Protein AF-A0A5B8MYB4-F1 (afdb_monomer_lite)

Sequence (82 aa):
MEGEHRKYLQETVVPVVAEGMEKLMYDIVKERKRVLEGVDWENGYLPDDWKKIETVKWLGEYLLSTRKKEQGEQQAFSPPKV

Secondary structure (DSSP, 8-state):
-HHHHHHHHHHHTHHHHHHHHHHHHHHHHHHHHHHHTTTT-BTTB--TT-----HHHHHHHHHHHHHHHHHHHHHHT-----

Radius of gyration: 19.35 Å; chains: 1; bounding box: 41×37×59 Å

Foldseek 3Di:
DVVVVVVVCVPPPVVQLVVLVVVLVVVQVVVVVCVVVCVQPDPNHHDPPDDHDPSVVSSVVSSVVVVVVVVVVVVVPDDDDD

pLDDT: mean 86.68, std 14.61, range [47.66, 98.25]

Organism: NCBI:txid1764295

Structure (mmCIF, N/CA/C/O backbone):
data_AF-A0A5B8MYB4-F1
#
_entry.id   AF-A0A5B8MYB4-F1
#
loop_
_atom_site.group_PDB
_atom_site.id
_atom_site.type_symbol
_atom_site.label_atom_id
_atom_site.label_alt_id
_atom_site.label_comp_id
_atom_site.label_asym_id
_atom_site.label_entity_id
_atom_site.label_seq_id
_atom_site.pdbx_PDB_ins_code
_atom_site.Cartn_x
_atom_site.Cartn_y
_atom_site.Cartn_z
_atom_site.occupancy
_atom_site.B_iso_or_equiv
_atom_site.auth_seq_id
_atom_site.auth_comp_id
_atom_site.auth_asym_id
_atom_site.auth_atom_id
_atom_site.pdbx_PDB_model_num
ATOM 1 N N . MET A 1 1 ? -24.524 14.832 19.030 1.00 55.16 1 MET A N 1
ATOM 2 C CA . MET A 1 1 ? -24.464 13.693 18.089 1.00 55.16 1 MET A CA 1
ATOM 3 C C . MET A 1 1 ? -23.215 13.705 17.202 1.00 55.16 1 MET A C 1
ATOM 5 O O . MET A 1 1 ? -22.574 12.671 17.133 1.00 55.16 1 MET A O 1
ATOM 9 N N . GLU A 1 2 ? -22.779 14.819 16.590 1.00 57.94 2 GLU A N 1
ATOM 10 C CA . GLU A 1 2 ? -21.543 14.827 15.758 1.00 57.94 2 GLU A CA 1
ATOM 11 C C . GLU A 1 2 ? -20.256 14.392 16.491 1.00 57.94 2 GLU A C 1
ATOM 13 O O . GLU A 1 2 ? -19.390 13.747 15.901 1.00 57.94 2 GLU A O 1
ATOM 18 N N . GLY A 1 3 ? -20.132 14.695 17.788 1.00 73.44 3 GLY A N 1
ATOM 19 C CA . GLY A 1 3 ? -18.946 14.337 18.574 1.00 73.44 3 GLY A CA 1
ATOM 20 C C . GLY A 1 3 ? -18.764 12.833 18.814 1.00 73.44 3 GLY A C 1
ATOM 21 O O . GLY A 1 3 ? -17.631 12.3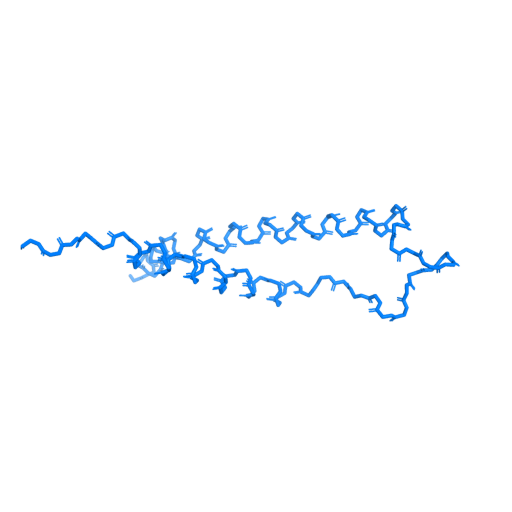68 18.903 1.00 73.44 3 GLY A O 1
ATOM 22 N N . GLU A 1 4 ? -19.852 12.061 18.881 1.00 83.31 4 GLU A N 1
ATOM 23 C CA . GLU A 1 4 ? -19.801 10.630 19.221 1.00 83.31 4 GLU A CA 1
ATOM 24 C C . GLU A 1 4 ? -19.327 9.782 18.040 1.00 83.31 4 GLU A C 1
ATOM 26 O O . GLU A 1 4 ? -18.447 8.941 18.208 1.00 83.31 4 GLU A O 1
ATOM 31 N N . HIS A 1 5 ? -19.818 10.059 16.826 1.00 89.31 5 HIS A N 1
ATOM 32 C CA . HIS A 1 5 ? -19.357 9.369 15.616 1.00 89.31 5 HIS A CA 1
ATOM 33 C C . HIS A 1 5 ? -17.887 9.668 15.319 1.00 89.31 5 HIS A C 1
ATOM 35 O O . HIS A 1 5 ? -17.121 8.762 14.993 1.00 89.31 5 HIS A O 1
ATOM 41 N N . ARG A 1 6 ? -17.471 10.933 15.468 1.00 89.56 6 ARG A N 1
ATOM 42 C CA . ARG A 1 6 ? -16.071 11.317 15.272 1.00 89.56 6 ARG A CA 1
ATOM 43 C C . ARG A 1 6 ? -15.166 10.613 16.274 1.00 89.56 6 ARG A C 1
ATOM 45 O O . ARG A 1 6 ? -14.158 10.055 15.860 1.00 89.56 6 ARG A O 1
ATOM 52 N N . LYS A 1 7 ? -15.535 10.608 17.558 1.00 90.94 7 LYS A N 1
ATOM 53 C CA . LYS A 1 7 ? -14.775 9.924 18.611 1.00 90.94 7 LYS A CA 1
ATOM 54 C C . LYS A 1 7 ? -14.663 8.425 18.333 1.00 90.94 7 LYS A C 1
ATOM 56 O O . LYS A 1 7 ? -13.557 7.899 18.349 1.00 90.94 7 LYS A O 1
ATOM 61 N N . TYR A 1 8 ? -15.774 7.777 17.985 1.00 89.75 8 TYR A N 1
ATOM 62 C CA . TYR A 1 8 ? -15.782 6.362 17.621 1.00 89.75 8 TYR A CA 1
ATOM 63 C C . TYR A 1 8 ? -14.811 6.065 16.472 1.00 89.75 8 TYR A C 1
ATOM 65 O O . TYR A 1 8 ? -13.968 5.181 16.596 1.00 89.75 8 TYR A O 1
ATOM 73 N N . LEU A 1 9 ? -14.864 6.830 15.377 1.00 89.06 9 LEU A N 1
ATOM 74 C CA . LEU A 1 9 ? -13.952 6.643 14.245 1.00 89.06 9 LEU A CA 1
ATOM 75 C C . LEU A 1 9 ? -12.492 6.921 14.622 1.00 89.06 9 LEU A C 1
ATOM 77 O O . LEU A 1 9 ? -11.608 6.179 14.197 1.00 89.06 9 LEU A O 1
ATOM 81 N N . GLN A 1 10 ? -12.246 7.959 15.426 1.00 91.62 10 GLN A N 1
ATOM 82 C CA . GLN A 1 10 ? -10.916 8.341 15.905 1.00 91.62 10 GLN A CA 1
ATOM 83 C C . GLN A 1 10 ? -10.256 7.217 16.714 1.00 91.62 10 GLN A C 1
ATOM 85 O O . GLN A 1 10 ? -9.051 7.019 16.609 1.00 91.62 10 GLN A O 1
ATOM 90 N N . GLU A 1 11 ? -11.041 6.495 17.511 1.00 89.88 11 GLU A N 1
ATOM 91 C CA . GLU A 1 11 ? -10.561 5.420 18.381 1.00 89.88 11 GLU A CA 1
ATOM 92 C C . GLU A 1 11 ? -10.453 4.074 17.653 1.00 89.88 11 GLU A C 1
ATOM 94 O O . GLU A 1 11 ? -9.606 3.260 18.007 1.00 89.88 11 GLU A O 1
ATOM 99 N N . THR A 1 12 ? -11.289 3.830 16.637 1.00 85.69 12 THR A N 1
ATOM 100 C CA . THR A 1 12 ? -11.420 2.493 16.028 1.00 85.69 12 THR A CA 1
ATOM 101 C C . THR A 1 12 ? -10.774 2.354 14.654 1.00 85.69 12 THR A C 1
ATOM 103 O O . THR A 1 12 ? -10.159 1.331 14.375 1.00 85.69 12 THR A O 1
ATOM 106 N N . VAL A 1 13 ? -10.915 3.350 13.775 1.00 88.56 13 VAL A N 1
ATOM 107 C CA . VAL A 1 13 ? -10.580 3.208 12.345 1.00 88.56 13 VAL A CA 1
ATOM 108 C C . VAL A 1 13 ? -9.449 4.140 11.928 1.00 88.56 13 VAL A C 1
ATOM 110 O O . VAL A 1 13 ? -8.568 3.744 11.169 1.00 88.56 13 VAL A O 1
ATOM 113 N N . VAL A 1 14 ? -9.450 5.380 12.418 1.00 92.81 14 VAL A N 1
ATOM 114 C CA . VAL A 1 14 ? -8.469 6.399 12.021 1.00 92.81 14 VAL A CA 1
ATOM 115 C C . VAL A 1 14 ? -7.018 5.951 12.240 1.00 92.81 14 VAL A C 1
ATOM 117 O O . VAL A 1 14 ? -6.233 6.172 11.321 1.00 92.81 14 VAL A O 1
ATOM 120 N N . PRO A 1 15 ? -6.631 5.302 13.359 1.00 93.31 15 PRO A N 1
ATOM 121 C CA . PRO A 1 15 ? -5.235 4.927 13.581 1.00 93.31 15 PRO A CA 1
ATOM 122 C C . PRO A 1 15 ? -4.713 3.946 12.524 1.00 93.31 15 PRO A C 1
ATOM 124 O O . PRO A 1 15 ? -3.678 4.192 11.909 1.00 93.31 15 PRO A O 1
ATOM 127 N N . VAL A 1 16 ? -5.470 2.879 12.245 1.00 93.50 16 VAL A N 1
ATOM 128 C CA . VAL A 1 16 ? -5.062 1.848 11.277 1.00 93.50 16 VAL A CA 1
ATOM 129 C C . VAL A 1 16 ? -5.123 2.353 9.833 1.00 93.50 16 VAL A C 1
ATOM 131 O O . VAL A 1 16 ? -4.283 1.995 9.009 1.00 93.50 16 VAL A O 1
ATOM 134 N N . VAL A 1 17 ? -6.076 3.236 9.516 1.00 95.12 17 VAL A N 1
ATOM 135 C CA . VAL A 1 17 ? -6.142 3.881 8.197 1.00 95.12 17 VAL A CA 1
ATOM 136 C C . VAL A 1 17 ? -4.982 4.856 8.005 1.00 95.12 17 VAL A C 1
ATOM 138 O O . VAL A 1 17 ? -4.393 4.871 6.928 1.00 95.12 17 VAL A O 1
ATOM 141 N N . ALA A 1 18 ? -4.619 5.636 9.027 1.00 96.56 18 ALA A N 1
ATOM 142 C CA . ALA A 1 18 ? -3.476 6.545 8.970 1.00 96.56 18 ALA A CA 1
ATOM 143 C C . ALA A 1 18 ? -2.163 5.784 8.737 1.00 96.56 18 ALA A C 1
ATOM 145 O O . ALA A 1 18 ? -1.450 6.096 7.784 1.00 96.56 18 ALA A O 1
ATOM 146 N N . GLU A 1 19 ? -1.900 4.731 9.517 1.00 96.06 19 GLU A N 1
ATOM 147 C CA . GLU A 1 19 ? -0.718 3.878 9.330 1.00 96.06 19 GLU A CA 1
ATOM 148 C C . GLU A 1 19 ? -0.689 3.249 7.924 1.00 96.06 19 GLU A C 1
ATOM 150 O O . GLU A 1 19 ? 0.345 3.237 7.251 1.00 96.06 19 GLU A O 1
ATOM 155 N N . GLY A 1 20 ? -1.839 2.769 7.441 1.00 97.06 20 GLY A N 1
ATOM 156 C CA . GLY A 1 20 ? -1.965 2.213 6.096 1.00 97.06 20 GLY A CA 1
ATOM 157 C C . GLY A 1 20 ? -1.666 3.229 4.998 1.00 97.06 20 GLY A C 1
ATOM 158 O O . GLY A 1 20 ? -0.960 2.911 4.044 1.00 97.06 20 GLY A O 1
ATOM 159 N N . MET A 1 21 ? -2.149 4.465 5.132 1.00 98.00 21 MET A N 1
ATOM 160 C CA . MET A 1 21 ? -1.854 5.534 4.174 1.00 98.00 21 MET A CA 1
ATOM 161 C C . MET A 1 21 ? -0.369 5.908 4.166 1.00 98.00 21 MET A C 1
ATOM 163 O O . MET A 1 21 ? 0.197 6.105 3.092 1.00 98.00 21 MET A O 1
ATOM 167 N N . GLU A 1 22 ? 0.281 5.974 5.328 1.00 98.06 22 GLU A N 1
ATOM 168 C CA . GLU A 1 22 ? 1.721 6.249 5.414 1.00 98.06 22 GLU A CA 1
ATOM 169 C C . GLU A 1 22 ? 2.543 5.163 4.708 1.00 98.06 22 GLU A C 1
ATOM 171 O O . GLU A 1 22 ? 3.420 5.469 3.893 1.00 98.06 22 GLU A O 1
ATOM 176 N N . LYS A 1 23 ? 2.212 3.891 4.951 1.00 97.81 23 LYS A N 1
ATOM 177 C CA . LYS A 1 23 ? 2.866 2.751 4.295 1.00 97.81 23 LYS A CA 1
ATOM 178 C C . LYS A 1 23 ? 2.609 2.717 2.790 1.00 97.81 23 LYS A C 1
ATOM 180 O O . LYS A 1 23 ? 3.550 2.510 2.027 1.00 97.81 23 LYS A O 1
ATOM 185 N N . LEU A 1 24 ? 1.382 3.006 2.353 1.00 98.25 24 LEU A N 1
ATOM 186 C CA . LEU A 1 24 ? 1.048 3.121 0.933 1.00 98.25 24 LEU A CA 1
ATOM 187 C C . LEU A 1 24 ? 1.911 4.186 0.248 1.00 98.25 24 LEU A C 1
ATOM 189 O O . LEU A 1 24 ? 2.465 3.953 -0.825 1.00 98.25 24 LEU A O 1
ATOM 193 N N . MET A 1 25 ? 2.038 5.363 0.865 1.00 98.12 25 MET A N 1
ATOM 194 C CA . MET A 1 25 ? 2.844 6.451 0.314 1.00 98.12 25 MET A CA 1
ATOM 195 C C . MET A 1 25 ? 4.320 6.069 0.218 1.00 98.12 25 MET A C 1
ATOM 197 O O . MET A 1 25 ? 4.958 6.355 -0.798 1.00 98.12 25 MET A O 1
ATOM 201 N N . TYR A 1 26 ? 4.851 5.390 1.236 1.00 98.00 26 TYR A N 1
ATOM 202 C CA . TYR A 1 26 ? 6.208 4.856 1.207 1.00 98.00 26 TYR A CA 1
ATOM 203 C C . TYR A 1 26 ? 6.412 3.876 0.040 1.00 98.00 26 TYR A C 1
ATOM 205 O O . TYR A 1 26 ? 7.366 4.027 -0.728 1.00 98.00 26 TYR A O 1
ATOM 213 N N . ASP A 1 27 ? 5.495 2.926 -0.146 1.00 97.94 27 ASP A N 1
ATOM 214 C CA . ASP A 1 27 ? 5.587 1.920 -1.207 1.00 97.94 27 ASP A CA 1
ATOM 215 C C . ASP A 1 27 ? 5.472 2.535 -2.608 1.00 97.94 27 ASP A C 1
ATOM 217 O O . ASP A 1 27 ? 6.236 2.163 -3.500 1.00 97.94 27 ASP A O 1
ATOM 221 N N . ILE A 1 28 ? 4.613 3.544 -2.798 1.00 97.81 28 ILE A N 1
ATOM 222 C CA . ILE A 1 28 ? 4.525 4.305 -4.057 1.00 97.81 28 ILE A CA 1
ATOM 223 C C . ILE A 1 28 ? 5.850 5.010 -4.367 1.00 97.81 28 ILE A C 1
ATOM 225 O O . ILE A 1 28 ? 6.319 4.994 -5.506 1.00 97.81 28 ILE A O 1
ATOM 229 N N . VAL A 1 29 ? 6.465 5.662 -3.376 1.00 97.62 29 VAL A N 1
ATOM 230 C CA . VAL A 1 29 ? 7.751 6.350 -3.573 1.00 97.62 29 VAL A CA 1
ATOM 231 C C . VAL A 1 29 ? 8.849 5.343 -3.906 1.00 97.62 29 VAL A C 1
ATOM 233 O O . VAL A 1 29 ? 9.652 5.581 -4.810 1.00 97.62 29 VAL A O 1
ATOM 236 N N . LYS A 1 30 ? 8.861 4.200 -3.219 1.00 97.00 30 LYS A N 1
ATOM 237 C CA . LYS A 1 30 ? 9.806 3.112 -3.463 1.00 97.00 30 LYS A CA 1
ATOM 238 C C . LYS A 1 30 ? 9.655 2.521 -4.867 1.00 97.00 30 LYS A C 1
ATOM 240 O O . LYS A 1 30 ? 10.666 2.335 -5.539 1.00 97.00 30 LYS A O 1
ATOM 245 N N . GLU A 1 31 ? 8.429 2.270 -5.324 1.00 96.06 31 GLU A N 1
ATOM 246 C CA . GLU A 1 31 ? 8.138 1.821 -6.693 1.00 96.06 31 GLU A CA 1
ATOM 247 C C . GLU A 1 31 ? 8.676 2.821 -7.719 1.00 96.06 31 GLU A C 1
ATOM 249 O O . GLU A 1 31 ? 9.455 2.458 -8.598 1.00 96.06 31 GLU A O 1
ATOM 254 N N . ARG A 1 32 ? 8.325 4.103 -7.575 1.00 94.94 32 ARG A N 1
ATOM 255 C CA . ARG A 1 32 ? 8.774 5.151 -8.501 1.00 94.94 32 ARG A CA 1
ATOM 256 C C . ARG A 1 32 ? 10.289 5.243 -8.571 1.00 94.94 32 ARG A C 1
ATOM 258 O O . ARG A 1 3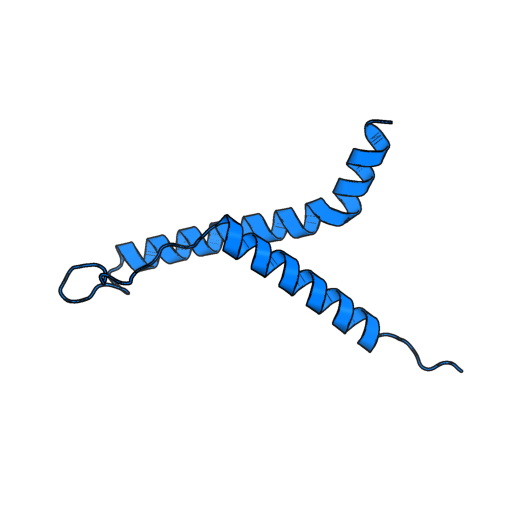2 ? 10.836 5.413 -9.656 1.00 94.94 32 ARG A O 1
ATOM 265 N N . LYS A 1 33 ? 10.968 5.115 -7.430 1.00 96.31 33 LYS A N 1
ATOM 266 C CA . LYS A 1 33 ? 12.428 5.105 -7.382 1.00 96.31 33 LYS A CA 1
ATOM 267 C C . LYS A 1 33 ? 13.005 3.934 -8.182 1.00 96.31 33 LYS A C 1
ATOM 269 O O . LYS A 1 33 ? 13.869 4.172 -9.017 1.00 96.31 33 LYS A O 1
ATOM 274 N N . ARG A 1 34 ? 12.486 2.713 -8.003 1.00 94.75 34 ARG A N 1
ATOM 275 C CA . ARG A 1 34 ? 12.925 1.532 -8.773 1.00 94.75 34 ARG A CA 1
ATOM 276 C C . ARG A 1 34 ? 12.744 1.713 -10.277 1.00 94.75 34 ARG A C 1
ATOM 278 O O . ARG A 1 34 ? 13.649 1.399 -11.045 1.00 94.75 34 ARG A O 1
ATOM 285 N N . VAL A 1 35 ? 11.598 2.262 -10.681 1.00 94.31 35 VAL A N 1
ATOM 286 C CA . VAL A 1 35 ? 11.309 2.563 -12.088 1.00 94.31 35 VAL A CA 1
ATOM 287 C C . VAL A 1 35 ? 12.302 3.584 -12.641 1.00 94.31 35 VAL A C 1
ATOM 289 O O . VAL A 1 35 ? 12.812 3.387 -13.736 1.00 94.31 35 VAL A O 1
ATOM 292 N N . LEU A 1 36 ? 12.606 4.654 -11.903 1.00 93.31 36 LEU A N 1
ATOM 293 C CA . LEU A 1 36 ? 13.573 5.672 -12.336 1.00 93.31 36 LEU A CA 1
ATOM 294 C C . LEU A 1 36 ? 15.009 5.139 -12.407 1.00 93.31 36 LEU A C 1
ATOM 296 O O . LEU A 1 36 ? 15.772 5.556 -13.272 1.00 93.31 36 LEU A O 1
ATOM 300 N N . GLU A 1 37 ? 15.372 4.226 -11.511 1.00 95.56 37 GLU A N 1
ATOM 301 C CA . GLU A 1 37 ? 16.684 3.571 -11.483 1.00 95.56 37 GLU A CA 1
ATOM 302 C C . GLU A 1 37 ? 16.840 2.494 -12.570 1.00 95.56 37 GLU A C 1
ATOM 304 O O . GLU A 1 37 ? 17.909 1.901 -12.692 1.00 95.56 37 GLU A O 1
ATOM 309 N N . GLY A 1 38 ? 15.797 2.233 -13.367 1.00 93.94 38 GLY A N 1
ATOM 310 C CA . GLY A 1 38 ? 15.832 1.228 -14.426 1.00 93.94 38 GLY A CA 1
ATOM 311 C C . GLY A 1 38 ? 15.827 -0.213 -13.912 1.00 93.94 38 GLY A C 1
ATOM 312 O O . GLY A 1 38 ? 16.086 -1.129 -14.685 1.00 93.94 38 GLY A O 1
ATOM 313 N N . VAL A 1 39 ? 15.546 -0.431 -12.620 1.00 93.19 39 VAL A N 1
ATOM 314 C CA . VAL A 1 39 ? 15.627 -1.755 -11.968 1.00 93.19 39 VAL A CA 1
ATOM 315 C C . VAL A 1 39 ? 14.682 -2.756 -12.619 1.00 93.19 39 VAL A C 1
ATOM 317 O O . VAL A 1 39 ? 15.022 -3.925 -12.767 1.00 93.19 39 VAL A O 1
ATOM 320 N N . ASP A 1 40 ? 13.502 -2.277 -13.000 1.00 89.44 40 ASP A N 1
ATOM 321 C CA . ASP A 1 40 ? 12.430 -3.088 -13.566 1.00 89.44 40 ASP A CA 1
ATOM 322 C C . ASP A 1 40 ? 12.361 -2.958 -15.102 1.00 89.44 40 ASP A C 1
ATOM 324 O O . ASP A 1 40 ? 11.323 -3.250 -15.682 1.00 89.44 40 ASP A O 1
ATOM 328 N N . TRP A 1 41 ? 13.412 -2.450 -15.764 1.00 93.94 41 TRP A N 1
ATOM 329 C CA . TRP A 1 41 ? 13.419 -2.234 -17.216 1.00 93.94 41 TRP A CA 1
ATOM 330 C C . TRP A 1 41 ? 14.000 -3.440 -17.961 1.00 93.94 41 TRP A C 1
ATOM 332 O O . TRP A 1 41 ? 15.060 -3.957 -17.615 1.00 93.94 41 TRP A O 1
ATOM 342 N N . GLU A 1 42 ? 13.360 -3.812 -19.065 1.00 92.25 42 GLU A N 1
ATOM 343 C CA . GLU A 1 42 ? 13.807 -4.831 -20.009 1.00 92.25 42 GLU A CA 1
ATOM 344 C C . GLU A 1 42 ? 14.075 -4.180 -21.371 1.00 92.25 42 GLU A C 1
ATOM 346 O O . GLU A 1 42 ? 13.224 -3.499 -21.941 1.00 92.25 42 GLU A O 1
ATOM 351 N N . ASN A 1 43 ? 15.290 -4.350 -21.903 1.00 92.19 43 ASN A N 1
ATOM 352 C CA . ASN A 1 43 ? 15.718 -3.763 -23.184 1.00 92.19 43 ASN A CA 1
ATOM 353 C C . ASN A 1 43 ? 15.537 -2.233 -23.286 1.00 92.19 43 ASN A C 1
ATOM 355 O O . ASN A 1 43 ? 15.333 -1.701 -24.375 1.00 92.19 43 ASN A O 1
ATOM 359 N N . GLY A 1 44 ? 15.631 -1.517 -22.161 1.00 91.38 44 GLY A N 1
ATOM 360 C CA . GLY A 1 44 ? 15.482 -0.058 -22.127 1.00 91.38 44 GLY A CA 1
ATOM 361 C C . GLY A 1 44 ? 14.035 0.437 -22.030 1.00 91.38 44 GLY A C 1
ATOM 362 O O . GLY A 1 44 ? 13.809 1.638 -22.159 1.00 91.38 44 GLY A O 1
ATOM 363 N N . TYR A 1 45 ? 13.077 -0.455 -21.776 1.00 91.94 45 TYR A N 1
ATOM 364 C CA . TYR A 1 45 ? 11.663 -0.130 -21.597 1.00 91.94 45 TYR A CA 1
ATOM 365 C C . TYR A 1 45 ? 11.109 -0.814 -20.349 1.00 91.94 45 TYR A C 1
ATOM 367 O O . TYR A 1 45 ? 11.659 -1.806 -19.883 1.00 91.94 45 TYR A O 1
ATOM 375 N N . LEU A 1 46 ? 10.005 -0.305 -19.803 1.00 93.12 46 LEU A N 1
ATOM 376 C CA . LEU A 1 46 ? 9.234 -1.086 -18.836 1.00 93.12 46 LEU A CA 1
ATOM 377 C C . LEU A 1 46 ? 8.561 -2.268 -19.560 1.00 93.12 46 LEU A C 1
ATOM 379 O O . LEU A 1 46 ? 8.053 -2.057 -20.663 1.00 93.12 46 LEU A O 1
ATOM 383 N N . PRO A 1 47 ? 8.525 -3.468 -18.955 1.00 93.44 47 PRO A N 1
ATOM 384 C CA . PRO A 1 47 ? 7.800 -4.618 -19.485 1.00 93.44 47 PRO A CA 1
ATOM 385 C C . PRO A 1 47 ? 6.325 -4.307 -19.762 1.00 93.44 47 PRO A C 1
ATOM 387 O O . PRO A 1 47 ? 5.695 -3.534 -19.036 1.00 93.44 47 PRO A O 1
ATOM 390 N N . ASP A 1 48 ? 5.746 -4.953 -20.776 1.00 92.56 48 ASP A N 1
ATOM 391 C CA . ASP A 1 48 ? 4.344 -4.743 -21.178 1.00 92.56 48 ASP A CA 1
ATOM 392 C C . ASP A 1 48 ? 3.333 -5.143 -20.087 1.00 92.56 48 ASP A C 1
ATOM 394 O O . ASP A 1 48 ? 2.216 -4.616 -20.010 1.00 92.56 48 ASP A O 1
ATOM 398 N N . ASP A 1 49 ? 3.711 -6.088 -19.229 1.00 93.81 49 ASP A N 1
ATOM 399 C CA . ASP A 1 49 ? 2.910 -6.562 -18.107 1.00 93.81 49 ASP A CA 1
ATOM 400 C C . ASP A 1 49 ? 3.148 -5.766 -16.816 1.00 93.81 49 ASP A C 1
ATOM 402 O O . ASP A 1 49 ? 2.443 -5.997 -15.830 1.00 93.81 49 ASP A O 1
ATOM 406 N N . TRP A 1 50 ? 4.058 -4.786 -16.822 1.00 93.50 50 TRP A N 1
ATOM 407 C CA . TRP A 1 50 ? 4.333 -3.955 -15.658 1.00 93.50 50 TRP A CA 1
ATOM 408 C C . TRP A 1 50 ? 3.075 -3.206 -15.199 1.00 93.50 50 TRP A C 1
ATOM 410 O O . TRP A 1 50 ? 2.340 -2.593 -15.986 1.00 93.50 50 TRP A O 1
ATOM 420 N N . LYS A 1 51 ? 2.820 -3.234 -13.887 1.00 92.69 51 LYS A N 1
ATOM 421 C CA . LYS A 1 51 ? 1.697 -2.541 -13.249 1.00 92.69 51 LYS A CA 1
ATOM 422 C C . LYS A 1 51 ? 2.194 -1.699 -12.086 1.00 92.69 51 LYS A C 1
ATOM 424 O O . LYS A 1 51 ? 2.919 -2.185 -11.226 1.00 92.69 51 LYS A O 1
ATOM 429 N N . LYS A 1 52 ? 1.709 -0.459 -12.036 1.00 93.94 52 LYS A N 1
ATOM 430 C CA . LYS A 1 52 ? 1.806 0.402 -10.855 1.00 93.94 52 LYS A CA 1
ATOM 431 C C . LYS A 1 52 ? 0.978 -0.155 -9.695 1.00 93.94 52 LYS A C 1
ATOM 433 O O . LYS A 1 52 ? -0.035 -0.821 -9.924 1.00 93.94 52 LYS A O 1
ATOM 438 N N . ILE A 1 53 ? 1.316 0.238 -8.472 1.00 96.31 53 ILE A N 1
ATOM 439 C CA . ILE A 1 53 ? 0.510 -0.022 -7.276 1.00 96.31 53 ILE A CA 1
ATOM 440 C C . ILE A 1 53 ? -0.933 0.472 -7.470 1.00 96.31 53 ILE A C 1
ATOM 442 O O . ILE A 1 53 ? -1.208 1.654 -7.711 1.00 96.31 53 ILE A O 1
ATOM 446 N N . GLU A 1 54 ? -1.879 -0.450 -7.301 1.00 97.38 54 GLU A N 1
ATOM 447 C CA . GLU A 1 54 ? -3.314 -0.177 -7.258 1.00 97.38 54 GLU A CA 1
ATOM 448 C C . GLU A 1 54 ? -3.698 0.317 -5.858 1.00 97.38 54 GLU A C 1
ATOM 450 O O . GLU A 1 54 ? -4.039 -0.464 -4.974 1.00 97.38 54 GLU A O 1
ATOM 455 N N . THR A 1 55 ? -3.627 1.629 -5.645 1.00 96.75 55 THR A N 1
ATOM 456 C CA . THR A 1 55 ? -3.684 2.268 -4.315 1.00 96.75 55 THR A CA 1
ATOM 457 C C . THR A 1 55 ? -4.845 1.817 -3.424 1.00 96.75 55 THR A C 1
ATOM 459 O O . THR A 1 55 ? -4.637 1.493 -2.257 1.00 96.75 55 THR A O 1
ATOM 462 N N . VAL A 1 56 ? -6.063 1.759 -3.968 1.00 96.81 56 VAL A N 1
ATOM 463 C CA . VAL A 1 56 ? -7.263 1.344 -3.221 1.00 96.81 56 VAL A CA 1
ATOM 464 C C . VAL A 1 56 ? -7.202 -0.138 -2.855 1.00 96.81 56 VAL A C 1
ATOM 466 O O . VAL A 1 56 ? -7.547 -0.508 -1.733 1.00 96.81 56 VAL A O 1
ATOM 469 N N . LYS A 1 57 ? -6.739 -0.983 -3.782 1.00 97.25 57 LYS A N 1
ATOM 470 C CA . LYS A 1 57 ? -6.599 -2.423 -3.555 1.00 97.25 57 LYS A CA 1
ATOM 471 C C . LYS A 1 57 ? -5.527 -2.702 -2.509 1.00 97.25 57 LYS A C 1
ATOM 473 O O . LYS A 1 57 ? -5.806 -3.405 -1.545 1.00 97.25 57 LYS A O 1
ATOM 478 N N . TRP A 1 58 ? -4.361 -2.074 -2.652 1.00 97.81 58 TRP A N 1
ATOM 479 C CA . TRP A 1 58 ? -3.261 -2.163 -1.696 1.00 97.81 58 TRP A CA 1
ATOM 480 C C . TRP A 1 58 ? -3.725 -1.772 -0.286 1.00 97.81 58 TRP A C 1
ATOM 482 O O . TRP A 1 58 ? -3.513 -2.522 0.665 1.00 97.81 58 TRP A O 1
ATOM 492 N N . LEU A 1 59 ? -4.434 -0.641 -0.141 1.00 97.38 59 LEU A N 1
ATOM 493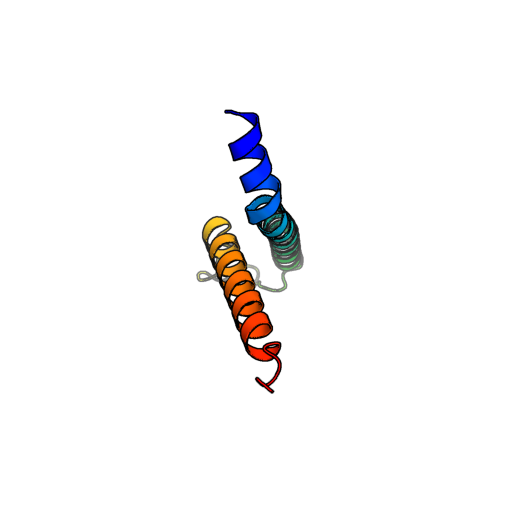 C CA . LEU A 1 59 ? -4.909 -0.191 1.172 1.00 97.38 59 LEU A CA 1
ATOM 494 C C . LEU A 1 59 ? -5.954 -1.153 1.748 1.00 97.38 59 LEU A C 1
ATOM 496 O O . LEU A 1 59 ? -5.909 -1.469 2.934 1.00 97.38 59 LEU A O 1
ATOM 500 N N . GLY A 1 60 ? -6.868 -1.657 0.915 1.00 96.88 60 GLY A N 1
ATOM 501 C CA . GLY A 1 60 ? -7.842 -2.667 1.326 1.00 96.88 60 GLY A CA 1
ATOM 502 C C . GLY A 1 60 ? -7.180 -3.954 1.826 1.00 96.88 60 GLY A C 1
ATOM 503 O O . GLY A 1 60 ? -7.543 -4.464 2.886 1.00 96.88 60 GLY A O 1
ATOM 504 N N . GLU A 1 61 ? -6.178 -4.456 1.105 1.00 96.75 61 GLU A N 1
ATOM 505 C CA . GLU A 1 61 ? -5.404 -5.643 1.485 1.00 96.75 61 GLU A CA 1
ATOM 506 C C . GLU A 1 61 ? -4.635 -5.426 2.792 1.00 96.75 61 GLU A C 1
ATOM 508 O O . GLU A 1 61 ? -4.693 -6.275 3.688 1.00 96.75 61 GLU A O 1
ATOM 513 N N . TYR A 1 62 ? -3.993 -4.265 2.942 1.00 96.12 62 TYR A N 1
ATOM 514 C CA . TYR A 1 62 ? -3.319 -3.871 4.174 1.00 96.12 62 TYR A CA 1
ATOM 515 C C . TYR A 1 62 ? -4.286 -3.892 5.369 1.00 96.12 62 TYR A C 1
ATOM 517 O O . TYR A 1 62 ? -4.043 -4.622 6.333 1.00 96.12 62 TYR A O 1
ATOM 525 N N . LEU A 1 63 ? -5.420 -3.187 5.282 1.00 94.69 63 LEU A N 1
ATOM 526 C CA . LEU A 1 63 ? -6.412 -3.106 6.364 1.00 94.69 63 LEU A CA 1
ATOM 527 C C . LEU A 1 63 ? -6.967 -4.487 6.749 1.00 94.69 63 LEU A C 1
ATOM 529 O O . LEU A 1 63 ? -7.126 -4.797 7.932 1.00 94.69 63 LEU A O 1
ATOM 533 N N . LEU A 1 64 ? -7.229 -5.348 5.760 1.00 93.06 64 LEU A N 1
ATOM 534 C CA . LEU A 1 64 ? -7.680 -6.719 6.001 1.00 93.06 64 LEU A CA 1
ATOM 535 C C . LEU A 1 64 ? -6.609 -7.567 6.699 1.00 93.06 64 LEU A C 1
ATOM 537 O O . LEU A 1 64 ? -6.944 -8.371 7.572 1.00 93.06 64 LEU A O 1
ATOM 541 N N . SER A 1 65 ? -5.337 -7.413 6.325 1.00 92.19 65 SER A N 1
ATOM 542 C CA . SER A 1 65 ? -4.229 -8.151 6.938 1.00 92.19 65 SER A CA 1
ATOM 543 C C . SER A 1 65 ? -3.992 -7.741 8.394 1.00 92.19 65 SER A C 1
ATOM 545 O O . SER A 1 65 ? -3.849 -8.614 9.253 1.00 92.19 65 SER A O 1
ATOM 547 N N . THR A 1 66 ? -4.054 -6.441 8.693 1.00 88.31 66 THR A N 1
ATOM 548 C CA . THR A 1 66 ? -3.889 -5.908 10.051 1.00 88.31 66 THR A CA 1
ATOM 549 C C . THR A 1 66 ? -4.996 -6.419 10.966 1.00 88.31 66 THR A C 1
ATOM 551 O O . THR A 1 66 ? -4.712 -6.957 12.034 1.00 88.31 66 THR A O 1
ATOM 554 N N . ARG A 1 67 ? -6.249 -6.415 10.489 1.00 81.88 67 ARG A N 1
ATOM 555 C CA . ARG A 1 67 ? -7.382 -6.991 11.228 1.00 81.88 67 ARG A CA 1
ATOM 556 C C . ARG A 1 67 ? -7.187 -8.475 11.552 1.00 81.88 67 ARG A C 1
ATOM 558 O O . ARG A 1 67 ? -7.493 -8.910 12.660 1.00 81.88 67 ARG A O 1
ATOM 565 N N . LYS A 1 68 ? -6.705 -9.276 10.594 1.00 78.81 68 LYS A N 1
ATOM 566 C CA . LYS A 1 68 ? -6.452 -10.713 10.817 1.00 78.81 68 LYS A CA 1
ATOM 567 C C . LYS A 1 68 ? -5.378 -10.939 11.880 1.00 78.81 68 LYS A C 1
ATOM 569 O O . LYS A 1 68 ? -5.516 -11.855 12.687 1.00 78.81 68 LYS A O 1
ATOM 574 N N . LYS A 1 69 ? -4.334 -10.108 11.887 1.00 77.75 69 LYS A N 1
ATOM 575 C CA . LYS A 1 69 ? -3.256 -10.170 12.876 1.00 77.75 69 LYS A CA 1
ATOM 576 C C . LYS A 1 69 ? -3.772 -9.871 14.285 1.00 77.75 69 LYS A C 1
ATOM 578 O O . LYS A 1 69 ? -3.554 -10.678 15.181 1.00 77.75 69 LYS A O 1
ATOM 583 N N . GLU A 1 70 ? -4.539 -8.797 14.451 1.00 76.12 70 GLU A N 1
ATOM 584 C CA . GLU A 1 70 ? -5.141 -8.433 15.741 1.00 76.12 70 GLU A CA 1
ATOM 585 C C . GLU A 1 70 ? -6.075 -9.531 16.278 1.00 76.12 70 GLU A C 1
ATOM 587 O O . GLU A 1 70 ? -6.044 -9.857 17.463 1.00 76.12 70 GLU A O 1
ATOM 592 N N . GLN A 1 71 ? -6.868 -10.167 15.407 1.00 71.56 71 GLN A N 1
ATOM 593 C CA . GLN A 1 71 ? -7.736 -11.286 15.796 1.00 71.56 71 GLN A CA 1
ATOM 594 C C . GLN A 1 71 ? -6.953 -12.549 16.183 1.00 71.56 71 GLN A C 1
ATOM 596 O O . GLN A 1 71 ? -7.358 -13.259 17.103 1.00 71.56 71 GLN A O 1
ATOM 601 N N . GLY A 1 72 ? -5.842 -12.838 15.499 1.00 64.50 72 GLY A N 1
ATOM 602 C CA . GLY A 1 72 ? -4.966 -13.964 15.830 1.00 64.50 72 GLY A CA 1
ATOM 603 C C . GLY A 1 72 ? -4.222 -13.765 17.153 1.00 64.50 72 GLY A C 1
ATOM 604 O O . GLY A 1 72 ? -4.126 -14.693 17.955 1.00 64.50 72 GLY A O 1
ATOM 605 N N . GLU A 1 73 ? -3.761 -12.544 17.425 1.00 61.22 73 GLU A N 1
ATOM 606 C CA . GLU A 1 73 ? -3.082 -12.182 18.676 1.00 61.22 73 GLU A CA 1
ATOM 607 C C . GLU A 1 73 ? -4.042 -12.203 19.881 1.00 61.22 73 GLU A C 1
ATOM 609 O O . GLU A 1 73 ? -3.678 -12.694 20.950 1.00 61.22 73 GLU A O 1
ATOM 614 N N . GLN A 1 74 ? -5.303 -11.788 19.705 1.00 58.50 74 GLN A N 1
ATOM 615 C CA . GLN A 1 74 ? -6.339 -11.893 20.746 1.00 58.50 74 GLN A CA 1
ATOM 616 C C . GLN A 1 74 ? -6.705 -13.347 21.091 1.00 58.50 74 GLN A C 1
ATOM 618 O O . GLN A 1 74 ? -6.983 -13.657 22.251 1.00 58.50 74 GLN A O 1
ATOM 623 N N . GLN A 1 75 ? -6.681 -14.258 20.113 1.00 53.47 75 GLN A N 1
ATOM 624 C CA . GLN A 1 75 ? -6.910 -15.688 20.359 1.00 53.47 75 GLN A CA 1
ATOM 625 C C . GLN A 1 75 ? -5.720 -16.348 21.069 1.00 53.47 75 GLN A C 1
ATOM 627 O O . GLN A 1 75 ? -5.924 -17.1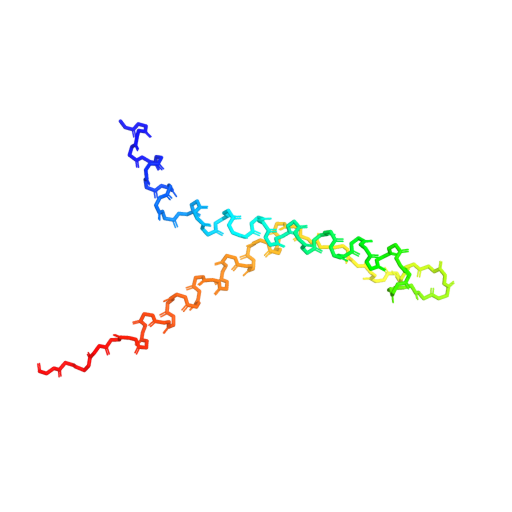91 21.941 1.00 53.47 75 GLN A O 1
ATOM 632 N N . ALA A 1 76 ? -4.490 -15.935 20.751 1.00 55.03 76 ALA A N 1
ATOM 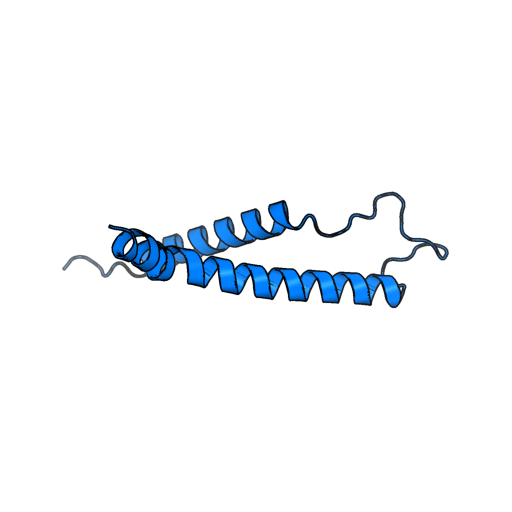633 C CA . ALA A 1 76 ? -3.279 -16.453 21.385 1.00 55.03 76 ALA A CA 1
ATOM 634 C C . ALA A 1 76 ? -3.110 -16.006 22.853 1.00 55.03 76 ALA A C 1
ATOM 636 O O . ALA A 1 76 ? -2.481 -16.717 23.633 1.00 55.03 76 ALA A O 1
ATOM 637 N N . PHE A 1 77 ? -3.681 -14.860 23.246 1.00 53.16 77 PHE A N 1
ATOM 638 C CA . PHE A 1 77 ? -3.557 -14.296 24.599 1.00 53.16 77 PHE A CA 1
ATOM 639 C C . PHE A 1 77 ? -4.718 -14.652 25.551 1.00 53.16 77 PHE A C 1
ATOM 641 O O . PHE A 1 77 ? -4.821 -14.084 26.633 1.00 53.16 77 PHE A O 1
ATOM 648 N N . SER A 1 78 ? -5.612 -15.584 25.205 1.00 47.66 78 SER A N 1
ATOM 649 C CA . SER A 1 78 ? -6.652 -16.026 26.151 1.00 47.66 78 SER A CA 1
ATOM 650 C C . SER A 1 78 ? -6.024 -16.879 27.271 1.00 47.66 78 SER A C 1
ATOM 652 O O . SER A 1 78 ? -5.556 -17.982 26.979 1.00 47.66 78 SER A O 1
ATOM 654 N N . PRO A 1 79 ? -5.985 -16.420 28.543 1.00 53.94 79 PRO A N 1
ATOM 655 C CA . PRO A 1 79 ? -5.392 -17.209 29.616 1.00 53.94 79 PRO A CA 1
ATOM 656 C C . PRO A 1 79 ? -6.241 -18.463 29.886 1.00 53.94 79 PRO A C 1
ATOM 658 O O . PRO A 1 79 ? -7.466 -18.421 29.714 1.00 53.94 79 PRO A O 1
ATOM 661 N N . PRO A 1 80 ? -5.625 -19.589 30.301 1.00 53.25 80 PRO A N 1
ATOM 662 C CA . PRO A 1 80 ? -6.368 -20.797 30.626 1.00 53.25 80 PRO A CA 1
ATOM 663 C C . PRO A 1 80 ? -7.372 -20.492 31.740 1.00 53.25 80 PRO A C 1
ATOM 665 O O . PRO A 1 80 ? -7.027 -19.877 32.750 1.00 53.25 80 PRO A O 1
ATOM 668 N N . LYS A 1 81 ? -8.626 -20.904 31.532 1.00 53.78 81 LYS A N 1
ATOM 669 C CA . LYS A 1 81 ? -9.665 -20.827 32.560 1.00 53.78 81 LYS A CA 1
ATOM 670 C C . LYS A 1 81 ? -9.231 -21.712 33.734 1.00 53.78 81 LYS A C 1
ATOM 672 O O . LYS A 1 81 ? -9.142 -22.925 33.557 1.00 53.78 81 LYS A O 1
ATOM 677 N N . VAL A 1 82 ? -8.918 -21.085 34.869 1.00 55.84 82 VA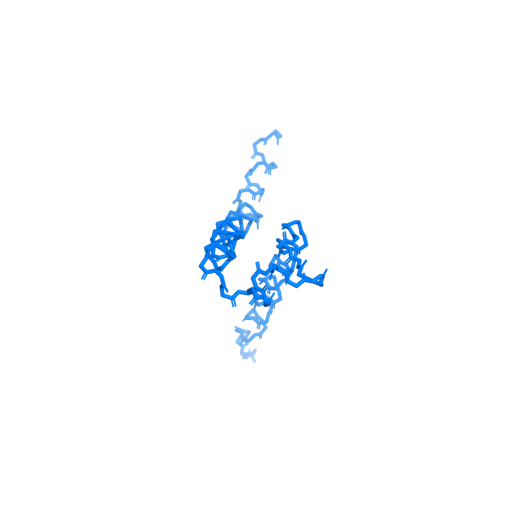L A N 1
ATOM 678 C CA . VAL A 1 82 ? -8.746 -21.743 36.176 1.00 55.84 82 VAL A CA 1
ATOM 679 C C . VAL A 1 82 ? -10.119 -21.971 36.788 1.00 55.84 82 VAL A C 1
ATOM 681 O O . VAL A 1 82 ? -10.949 -21.037 36.695 1.00 55.84 82 VAL A O 1
#